Protein AF-A0A3M1FEC6-F1 (afdb_monomer_li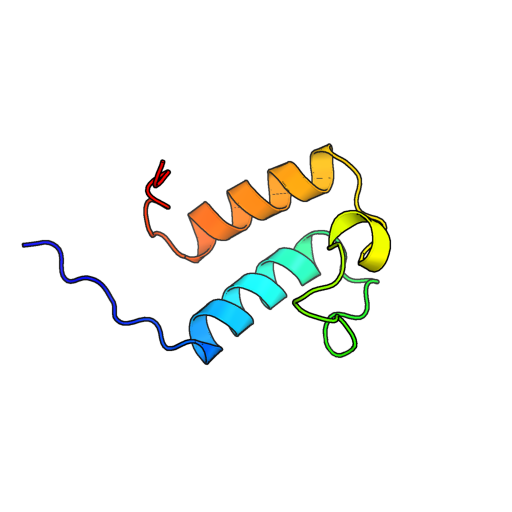te)

Foldseek 3Di:
DPPPPPQDPVNLLVQLVVLLCVLQVVADPVPDDPPDDCCVRSVDDPVSVVSSVVSSCVSVVDPPPPDD

Structure (mmCIF, N/CA/C/O backbone):
data_AF-A0A3M1FEC6-F1
#
_entry.id   AF-A0A3M1FEC6-F1
#
loop_
_atom_site.group_PDB
_atom_site.id
_atom_site.type_symbol
_atom_site.label_atom_id
_atom_site.label_alt_id
_atom_site.label_comp_id
_atom_site.label_asym_id
_atom_site.label_entity_id
_atom_site.label_seq_id
_atom_site.pdbx_PDB_ins_code
_atom_site.Cartn_x
_atom_site.Cartn_y
_atom_site.Cartn_z
_atom_site.occupancy
_atom_site.B_iso_or_equiv
_atom_site.auth_seq_id
_atom_site.auth_comp_id
_atom_site.auth_asym_id
_atom_site.auth_atom_id
_atom_site.pdbx_PDB_model_num
ATOM 1 N N . MET A 1 1 ? -16.674 -8.801 22.609 1.00 39.94 1 MET A N 1
ATOM 2 C CA . MET A 1 1 ? -16.935 -9.475 21.319 1.00 39.94 1 MET A CA 1
ATOM 3 C C . MET A 1 1 ? -16.626 -8.469 20.226 1.00 39.94 1 MET A C 1
ATOM 5 O O . MET A 1 1 ? -17.516 -7.724 19.845 1.00 39.94 1 MET A O 1
ATOM 9 N N . GLN A 1 2 ? -15.367 -8.358 19.802 1.00 37.78 2 GLN A N 1
ATOM 10 C CA . GLN A 1 2 ? -15.069 -7.608 18.583 1.00 37.78 2 GLN A CA 1
ATOM 11 C C . GLN A 1 2 ? -15.333 -8.551 17.415 1.00 37.78 2 GLN A C 1
ATOM 13 O O . GLN A 1 2 ? -14.787 -9.653 17.362 1.00 37.78 2 GLN A O 1
ATOM 18 N N . ALA A 1 3 ? -16.286 -8.166 16.569 1.00 39.22 3 ALA A N 1
ATOM 19 C CA . ALA A 1 3 ? -16.562 -8.844 15.320 1.00 39.22 3 ALA A CA 1
ATOM 20 C C . ALA A 1 3 ? -15.282 -8.770 14.487 1.00 39.22 3 ALA A C 1
ATOM 22 O O . ALA A 1 3 ? -14.890 -7.689 14.058 1.00 39.22 3 ALA A O 1
ATOM 23 N N . VAL A 1 4 ? -14.601 -9.902 14.318 1.00 51.84 4 VAL A N 1
ATOM 24 C CA . VAL A 1 4 ? -13.510 -10.002 13.353 1.00 51.84 4 VAL A CA 1
ATOM 25 C C . VAL A 1 4 ? -14.173 -9.791 12.000 1.00 51.84 4 VAL A C 1
ATOM 27 O O . VAL A 1 4 ? -14.920 -10.655 11.534 1.00 51.84 4 VAL A O 1
ATOM 30 N N . GLN A 1 5 ? -14.004 -8.598 11.429 1.00 55.50 5 GLN A N 1
ATOM 31 C CA . GLN A 1 5 ? -14.468 -8.321 10.080 1.00 55.50 5 GLN A CA 1
ATOM 32 C C . GLN A 1 5 ? -13.822 -9.381 9.192 1.00 55.50 5 GLN A C 1
ATOM 34 O O . GL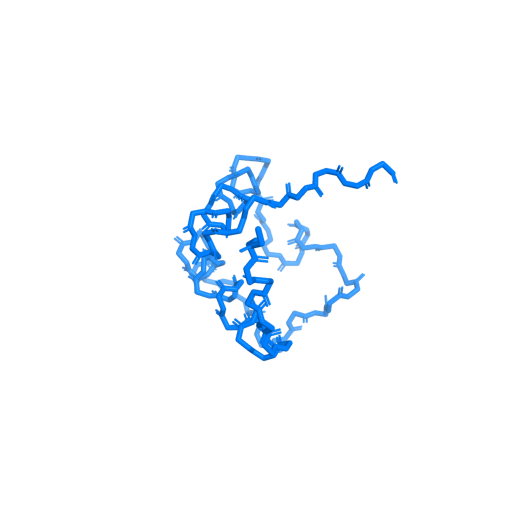N A 1 5 ? -12.600 -9.501 9.145 1.00 55.50 5 GLN A O 1
ATOM 39 N N . THR A 1 6 ? -14.638 -10.237 8.581 1.00 53.69 6 THR A N 1
ATOM 40 C CA . THR A 1 6 ? -14.137 -11.256 7.660 1.00 53.69 6 THR A CA 1
ATOM 41 C C . THR A 1 6 ? -13.809 -10.532 6.362 1.00 53.69 6 THR A C 1
ATOM 43 O O . THR A 1 6 ? -14.604 -10.565 5.428 1.00 53.69 6 THR A O 1
ATOM 46 N N . LEU A 1 7 ? -12.687 -9.802 6.333 1.00 61.66 7 LEU A N 1
ATOM 47 C CA . LEU A 1 7 ? -12.196 -9.230 5.087 1.00 61.66 7 LEU A CA 1
ATOM 48 C C . LEU A 1 7 ? -11.926 -10.392 4.137 1.00 61.66 7 LEU A C 1
ATOM 50 O O . LEU A 1 7 ? -11.182 -11.327 4.453 1.00 61.66 7 LEU A O 1
ATOM 54 N N . SER A 1 8 ? -12.568 -10.338 2.975 1.00 70.81 8 SER A N 1
ATOM 55 C CA . SER A 1 8 ? -12.256 -11.269 1.900 1.00 70.81 8 SER A CA 1
ATOM 56 C C . SER A 1 8 ? -10.824 -11.013 1.441 1.00 70.81 8 SER A C 1
ATOM 58 O O . SER A 1 8 ? -10.351 -9.877 1.461 1.00 70.81 8 SER A O 1
ATOM 60 N N . ARG A 1 9 ? -10.118 -12.068 1.021 1.00 72.44 9 ARG A N 1
ATOM 61 C CA . ARG A 1 9 ? -8.729 -11.964 0.541 1.00 72.44 9 ARG A CA 1
ATOM 62 C C . ARG A 1 9 ? -8.578 -10.887 -0.541 1.00 72.44 9 ARG A C 1
ATOM 64 O O . ARG A 1 9 ? -7.549 -10.226 -0.587 1.00 72.44 9 ARG A O 1
ATOM 71 N N . ASP A 1 10 ? -9.597 -10.715 -1.376 1.00 75.81 10 ASP A N 1
ATOM 72 C CA . ASP A 1 10 ? -9.641 -9.699 -2.425 1.00 75.81 10 ASP A CA 1
ATOM 73 C C . ASP A 1 10 ? -9.764 -8.272 -1.884 1.00 75.81 10 ASP A C 1
ATOM 75 O O . ASP A 1 10 ? -9.085 -7.393 -2.398 1.00 75.81 10 ASP A O 1
ATOM 79 N N . GLU A 1 11 ? -10.534 -8.041 -0.816 1.00 72.75 11 GLU A N 1
ATOM 80 C CA . GLU A 1 11 ? -10.594 -6.719 -0.171 1.00 72.75 1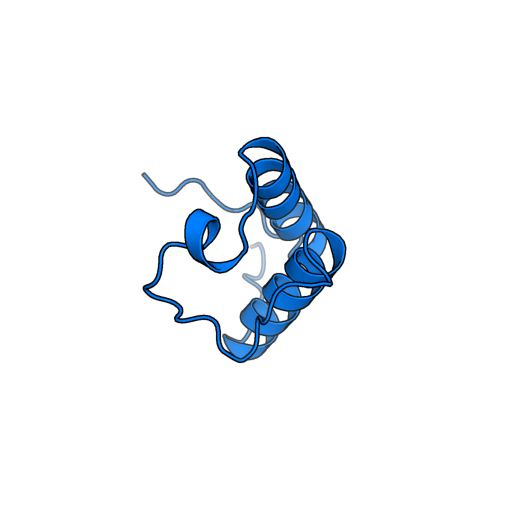1 GLU A CA 1
ATOM 81 C C . GLU A 1 11 ? -9.269 -6.376 0.498 1.00 72.75 11 GLU A C 1
ATOM 83 O O . GLU A 1 11 ? -8.748 -5.284 0.317 1.00 72.75 11 GLU A O 1
ATOM 88 N N . LEU A 1 12 ? -8.669 -7.346 1.189 1.00 74.69 12 LEU A N 1
ATOM 89 C CA . LEU A 1 12 ? -7.347 -7.187 1.794 1.00 74.69 12 LEU A CA 1
ATOM 90 C C . LEU A 1 12 ? -6.289 -6.867 0.732 1.00 74.69 12 LEU A C 1
ATOM 92 O O . LEU A 1 12 ? -5.471 -5.973 0.921 1.00 74.69 12 LEU A O 1
ATOM 96 N N . ARG A 1 13 ? -6.333 -7.566 -0.408 1.00 76.81 13 ARG A N 1
ATOM 97 C CA . ARG A 1 13 ? -5.445 -7.297 -1.542 1.00 76.81 13 ARG A CA 1
ATOM 98 C C . ARG A 1 13 ? -5.693 -5.907 -2.125 1.00 76.81 13 ARG A C 1
ATOM 100 O O . ARG A 1 13 ? -4.727 -5.204 -2.373 1.00 76.81 13 ARG A O 1
ATOM 107 N N . GLN A 1 14 ? -6.947 -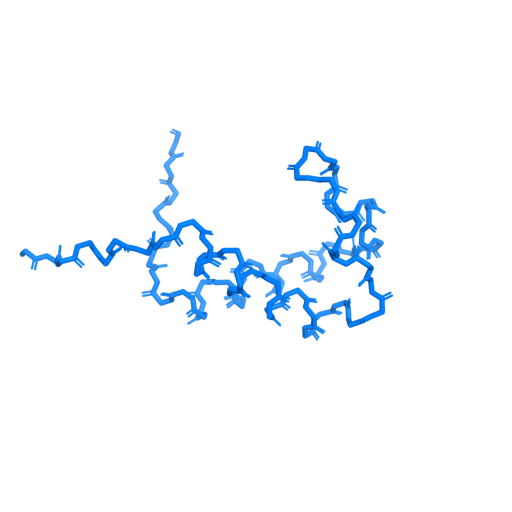5.510 -2.329 1.00 79.25 14 GLN A N 1
ATOM 108 C CA . GLN A 1 14 ? -7.295 -4.180 -2.835 1.00 79.25 14 GLN A CA 1
ATOM 109 C C . GLN A 1 14 ? -6.784 -3.077 -1.908 1.00 79.25 14 GLN A C 1
ATOM 111 O O . GLN A 1 14 ? -6.138 -2.157 -2.386 1.00 79.25 14 GLN A O 1
ATOM 116 N N . THR A 1 15 ? -6.975 -3.203 -0.594 1.00 79.69 15 THR A N 1
ATOM 117 C CA . THR A 1 15 ? -6.441 -2.233 0.371 1.00 79.69 15 THR A CA 1
ATOM 118 C C . THR A 1 15 ? -4.917 -2.171 0.335 1.00 79.69 15 THR A C 1
ATOM 120 O O . THR A 1 15 ? -4.349 -1.087 0.383 1.00 79.69 15 THR A O 1
ATOM 123 N N . VAL A 1 16 ? -4.240 -3.320 0.222 1.00 78.69 16 VAL A N 1
ATOM 124 C CA . VAL A 1 16 ? -2.776 -3.351 0.104 1.00 78.69 16 VAL A CA 1
ATOM 125 C C . VAL A 1 16 ? -2.305 -2.649 -1.162 1.00 78.69 16 VAL A C 1
ATOM 127 O O . VAL A 1 16 ? -1.365 -1.865 -1.090 1.00 78.69 16 VAL A O 1
ATOM 130 N N . LEU A 1 17 ? -2.971 -2.894 -2.290 1.00 79.94 17 LEU A N 1
ATOM 131 C CA . LEU A 1 17 ? -2.673 -2.242 -3.562 1.00 79.94 17 LEU A CA 1
ATOM 132 C C . LEU A 1 17 ? -2.882 -0.723 -3.492 1.00 79.94 17 LEU A C 1
ATOM 134 O O . LEU A 1 17 ? -2.027 0.009 -3.960 1.00 79.94 17 LEU A O 1
ATOM 138 N N . ASP A 1 18 ? -3.951 -0.255 -2.848 1.00 83.62 18 ASP A N 1
ATOM 139 C CA . ASP A 1 18 ? -4.279 1.175 -2.720 1.00 83.62 18 ASP A CA 1
ATOM 140 C C . ASP A 1 18 ? -3.211 1.949 -1.914 1.00 83.62 18 ASP A C 1
ATOM 142 O O . ASP A 1 18 ? -2.741 3.024 -2.304 1.00 83.62 18 ASP A O 1
ATOM 146 N N . VAL A 1 19 ? -2.740 1.357 -0.808 1.00 83.31 19 VAL A N 1
ATOM 147 C CA . VAL A 1 19 ? -1.642 1.930 -0.008 1.00 83.31 19 VAL A CA 1
ATOM 148 C C . VAL A 1 19 ? -0.322 1.875 -0.773 1.00 83.31 19 VAL A C 1
ATOM 150 O O . VAL A 1 19 ? 0.447 2.836 -0.758 1.00 83.31 19 VAL A O 1
ATOM 153 N N . LEU A 1 20 ? -0.056 0.758 -1.448 1.00 79.94 20 LEU A N 1
ATOM 154 C CA . LEU A 1 20 ? 1.127 0.587 -2.280 1.00 79.94 20 LEU A CA 1
ATOM 155 C C . LEU A 1 20 ? 1.184 1.629 -3.406 1.00 79.94 20 LEU A C 1
ATOM 157 O O . LEU A 1 20 ? 2.227 2.248 -3.591 1.00 79.94 20 LEU A O 1
ATOM 161 N N . GLU A 1 21 ? 0.070 1.888 -4.088 1.00 83.31 21 GLU A N 1
ATOM 162 C CA . GLU A 1 21 ? -0.049 2.886 -5.158 1.00 83.31 21 GLU A CA 1
ATOM 163 C C . GLU A 1 21 ? 0.176 4.316 -4.645 1.00 83.31 21 GLU A C 1
ATOM 165 O O . GLU A 1 21 ? 0.676 5.170 -5.368 1.00 83.31 21 GLU A O 1
ATOM 170 N N . THR A 1 22 ? -0.102 4.581 -3.367 1.00 82.75 22 THR A N 1
ATOM 171 C CA . THR A 1 22 ? 0.196 5.880 -2.741 1.00 82.75 22 THR A CA 1
ATOM 172 C C . THR A 1 22 ? 1.700 6.101 -2.529 1.00 82.75 22 THR A C 1
ATOM 174 O O . THR A 1 22 ? 2.165 7.241 -2.564 1.00 82.75 22 THR A O 1
ATOM 177 N N . ILE A 1 23 ? 2.460 5.030 -2.291 1.00 82.19 23 ILE A N 1
ATOM 178 C CA . ILE A 1 23 ? 3.894 5.091 -1.965 1.00 82.19 23 ILE A CA 1
ATOM 179 C C . ILE A 1 23 ? 4.762 4.909 -3.209 1.00 82.19 23 ILE A C 1
ATOM 181 O O . ILE A 1 23 ? 5.718 5.651 -3.402 1.00 82.19 23 ILE A O 1
ATOM 185 N N . ALA A 1 24 ? 4.410 3.946 -4.058 1.00 78.50 24 ALA A N 1
ATOM 186 C CA . ALA A 1 24 ? 5.123 3.610 -5.282 1.00 78.50 24 ALA A CA 1
ATOM 187 C C . ALA A 1 24 ? 4.157 3.569 -6.485 1.00 78.50 24 ALA A C 1
ATOM 189 O O . ALA A 1 24 ? 4.012 2.524 -7.111 1.00 78.50 24 ALA A O 1
ATOM 190 N N . PRO A 1 25 ? 3.493 4.683 -6.851 1.00 77.19 25 PRO A N 1
ATOM 191 C CA . PRO A 1 25 ? 2.511 4.719 -7.951 1.00 77.19 25 PRO A CA 1
ATOM 192 C C . PRO A 1 25 ? 3.080 4.267 -9.304 1.00 77.19 25 PRO A C 1
ATOM 194 O O . PRO A 1 25 ? 2.345 3.893 -10.213 1.00 77.19 25 PRO A O 1
ATOM 197 N N . GLU A 1 26 ? 4.397 4.348 -9.453 1.00 78.06 26 GLU A N 1
ATOM 198 C CA . GLU A 1 26 ? 5.151 3.938 -10.634 1.00 78.06 26 GLU A CA 1
ATOM 199 C C . GLU A 1 26 ? 5.525 2.448 -10.669 1.00 78.06 26 GLU A C 1
ATOM 201 O O . GLU A 1 26 ? 6.036 1.979 -11.688 1.00 78.06 26 GLU A O 1
ATOM 206 N N . ALA A 1 27 ? 5.252 1.694 -9.601 1.00 73.31 27 ALA A N 1
ATOM 207 C CA . ALA A 1 27 ? 5.533 0.268 -9.537 1.00 73.31 27 ALA A CA 1
ATOM 208 C C . ALA A 1 27 ? 4.387 -0.581 -10.116 1.00 73.31 27 ALA A C 1
ATOM 210 O O . ALA A 1 27 ? 3.204 -0.265 -9.987 1.00 73.31 27 ALA A O 1
ATOM 211 N N . ASP A 1 28 ? 4.744 -1.694 -10.761 1.00 73.88 28 ASP A N 1
ATOM 212 C CA . ASP A 1 28 ? 3.778 -2.580 -11.412 1.00 73.88 28 ASP A CA 1
ATOM 213 C C . ASP A 1 28 ? 3.248 -3.624 -10.420 1.00 73.88 28 ASP A C 1
ATOM 215 O O . ASP A 1 28 ? 3.837 -4.686 -10.201 1.00 73.88 28 ASP A O 1
ATOM 219 N N . PHE A 1 29 ? 2.133 -3.294 -9.768 1.00 73.00 29 PHE A N 1
ATOM 220 C CA . PHE A 1 29 ? 1.547 -4.153 -8.740 1.00 73.00 29 PHE A CA 1
ATOM 221 C C . PHE A 1 29 ? 0.768 -5.354 -9.290 1.00 73.00 29 PHE A C 1
ATOM 223 O O . PHE A 1 29 ? 0.562 -6.329 -8.566 1.00 73.00 29 PHE A O 1
ATOM 230 N N . ASP A 1 30 ? 0.332 -5.294 -10.551 1.00 71.75 30 ASP A N 1
ATOM 231 C CA . ASP A 1 30 ? -0.417 -6.374 -11.206 1.00 71.75 30 ASP A CA 1
ATOM 232 C C . ASP A 1 30 ? 0.530 -7.514 -11.625 1.00 71.75 30 ASP A C 1
ATOM 234 O O . ASP A 1 30 ? 0.173 -8.693 -11.558 1.00 71.75 30 ASP A O 1
ATOM 238 N N . ALA A 1 31 ? 1.779 -7.172 -11.967 1.00 71.44 31 ALA A N 1
ATOM 239 C CA . ALA A 1 31 ? 2.861 -8.118 -12.235 1.00 71.44 31 ALA A CA 1
ATOM 240 C C . ALA A 1 31 ? 3.648 -8.557 -10.981 1.00 71.44 31 ALA A C 1
ATOM 242 O O . ALA A 1 31 ? 4.577 -9.364 -11.095 1.00 71.44 31 ALA A O 1
ATOM 243 N N . LEU A 1 32 ? 3.300 -8.049 -9.794 1.00 72.62 32 LEU A N 1
ATOM 244 C CA . LEU A 1 32 ? 4.029 -8.334 -8.561 1.00 72.62 32 LEU A CA 1
ATOM 245 C C . LEU A 1 32 ? 3.810 -9.784 -8.109 1.00 72.62 32 LEU A C 1
ATOM 247 O O . LEU A 1 32 ? 2.690 -10.198 -7.796 1.00 72.62 32 LEU A O 1
ATOM 251 N N . ASP A 1 33 ? 4.888 -10.566 -8.021 1.00 73.69 33 ASP A N 1
ATOM 252 C CA . ASP A 1 33 ? 4.798 -11.915 -7.463 1.00 73.69 33 ASP A CA 1
ATOM 253 C C . ASP A 1 33 ? 4.617 -11.823 -5.935 1.00 73.69 33 ASP A C 1
ATOM 255 O O . ASP A 1 33 ? 5.456 -11.235 -5.251 1.00 73.69 33 ASP A O 1
ATOM 259 N N . PRO A 1 34 ? 3.562 -12.424 -5.357 1.00 70.12 34 PRO A N 1
ATOM 260 C CA . PRO A 1 34 ? 3.326 -12.386 -3.915 1.00 70.12 34 PRO A CA 1
ATOM 261 C C . PRO A 1 34 ? 4.385 -13.138 -3.088 1.00 70.12 34 PRO A C 1
ATOM 263 O O . PRO A 1 34 ? 4.361 -13.052 -1.862 1.00 70.12 34 PRO A O 1
ATOM 266 N N . ASN A 1 35 ? 5.276 -13.900 -3.728 1.00 75.38 35 ASN A N 1
ATOM 267 C CA . ASN A 1 35 ? 6.418 -14.567 -3.105 1.00 75.38 35 ASN A CA 1
ATOM 268 C C . ASN A 1 35 ? 7.750 -13.862 -3.397 1.00 75.38 35 ASN A C 1
ATOM 270 O O . ASN A 1 35 ? 8.773 -14.282 -2.853 1.00 75.38 35 ASN A O 1
ATOM 274 N N . ALA A 1 36 ? 7.766 -12.851 -4.271 1.00 78.44 36 ALA A N 1
ATOM 275 C CA . ALA A 1 36 ? 8.956 -12.044 -4.493 1.00 78.44 36 ALA A CA 1
ATOM 276 C C . ALA A 1 36 ? 9.163 -11.065 -3.337 1.00 78.44 36 ALA A C 1
ATOM 278 O O . ALA A 1 36 ? 8.228 -10.688 -2.624 1.00 78.44 36 ALA A O 1
ATOM 279 N N . ASP A 1 37 ? 10.414 -10.649 -3.155 1.00 79.94 37 ASP A N 1
ATOM 280 C CA . ASP A 1 37 ? 10.731 -9.605 -2.198 1.00 79.94 37 ASP A CA 1
ATOM 281 C C . ASP A 1 37 ? 10.122 -8.283 -2.681 1.00 79.94 37 ASP A C 1
ATOM 283 O O . ASP A 1 37 ? 10.505 -7.743 -3.719 1.00 79.94 37 ASP A O 1
ATOM 287 N N . MET A 1 38 ? 9.143 -7.773 -1.931 1.00 77.00 38 MET A N 1
ATOM 288 C CA . MET A 1 38 ? 8.452 -6.532 -2.278 1.00 77.00 38 MET A CA 1
ATOM 289 C C . MET A 1 38 ? 9.401 -5.332 -2.333 1.00 77.00 38 MET A C 1
ATOM 291 O O . MET A 1 38 ? 9.123 -4.395 -3.071 1.00 77.00 38 MET A O 1
ATOM 295 N N . ARG A 1 39 ? 10.512 -5.335 -1.582 1.00 79.00 39 ARG A N 1
ATOM 296 C CA . ARG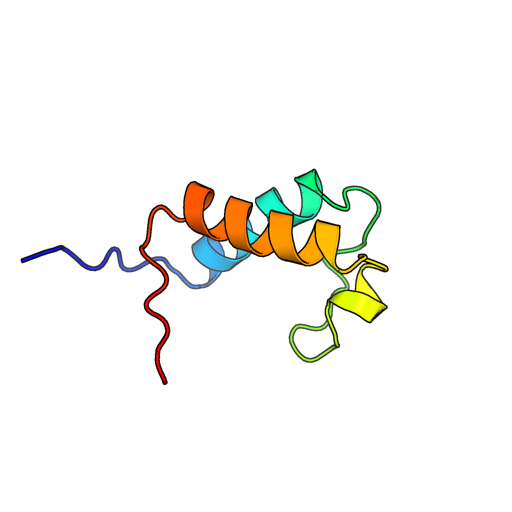 A 1 39 ? 11.458 -4.215 -1.597 1.00 79.00 39 ARG A CA 1
ATOM 297 C C . ARG A 1 39 ? 12.249 -4.168 -2.889 1.00 79.00 39 ARG A C 1
ATOM 299 O O . ARG A 1 39 ? 12.392 -3.094 -3.455 1.00 79.00 39 ARG A O 1
ATOM 306 N N . GLU A 1 40 ? 12.710 -5.319 -3.373 1.00 81.38 40 GLU A N 1
ATOM 307 C CA . GLU A 1 40 ? 13.362 -5.393 -4.685 1.00 81.38 40 GLU A CA 1
ATOM 308 C C . GLU A 1 40 ? 12.376 -5.160 -5.830 1.00 81.38 40 GLU A C 1
ATOM 310 O O . GLU A 1 40 ? 12.692 -4.442 -6.771 1.00 81.38 40 GLU A O 1
ATOM 315 N N . ALA A 1 41 ? 11.181 -5.748 -5.758 1.00 79.75 41 ALA A N 1
ATOM 316 C CA . ALA A 1 41 ? 10.220 -5.690 -6.855 1.00 79.75 41 ALA A CA 1
ATOM 317 C C . ALA A 1 41 ? 9.590 -4.299 -7.044 1.00 79.75 41 ALA A C 1
ATOM 319 O O . ALA A 1 41 ? 9.255 -3.930 -8.165 1.00 79.75 41 ALA A O 1
ATOM 320 N N . LEU A 1 42 ? 9.430 -3.541 -5.957 1.00 79.00 42 LEU A N 1
ATOM 321 C CA . LEU A 1 42 ? 8.870 -2.188 -5.978 1.00 79.00 42 LEU A CA 1
ATOM 322 C C . LEU A 1 42 ? 9.945 -1.098 -5.906 1.00 79.00 42 LEU A C 1
ATOM 324 O O . LEU A 1 42 ? 9.604 0.078 -5.849 1.00 79.00 42 LEU A O 1
ATOM 328 N N . GLU A 1 43 ? 11.220 -1.490 -5.841 1.00 81.69 43 GLU A N 1
ATOM 329 C CA . GLU A 1 43 ? 12.364 -0.593 -5.635 1.00 81.69 43 GLU A CA 1
ATOM 330 C C . GLU A 1 43 ? 12.173 0.368 -4.438 1.00 81.69 43 GLU A C 1
ATOM 332 O O . GLU A 1 43 ? 12.655 1.498 -4.445 1.00 81.69 43 GLU A O 1
ATOM 337 N N . ILE A 1 44 ? 11.461 -0.083 -3.394 1.00 81.56 44 ILE A N 1
ATOM 338 C CA . ILE A 1 44 ? 11.128 0.739 -2.222 1.00 81.56 44 ILE A CA 1
ATOM 339 C C . ILE A 1 44 ? 12.259 0.755 -1.194 1.00 81.56 44 ILE A C 1
ATOM 341 O O . ILE A 1 44 ? 12.820 -0.277 -0.807 1.00 81.56 44 ILE A O 1
ATOM 345 N N . ASP A 1 45 ? 12.521 1.941 -0.655 1.00 83.94 45 ASP A N 1
ATOM 346 C CA . ASP A 1 45 ? 13.470 2.121 0.432 1.00 83.94 45 ASP A CA 1
ATOM 347 C C . ASP A 1 45 ? 12.888 1.675 1.787 1.00 83.94 45 ASP A C 1
ATOM 349 O O . ASP A 1 45 ? 11.690 1.440 1.976 1.00 83.94 45 ASP A O 1
ATOM 353 N N . SER A 1 46 ? 13.745 1.583 2.809 1.00 83.25 46 SER A N 1
ATOM 354 C CA . SER A 1 46 ? 13.328 1.218 4.172 1.00 83.25 46 SER A CA 1
ATOM 355 C C . SER A 1 46 ? 12.278 2.156 4.779 1.00 83.25 46 SER A C 1
ATOM 357 O O . SER A 1 46 ? 11.533 1.728 5.660 1.00 83.25 46 SER A O 1
ATOM 359 N N . PHE A 1 47 ? 12.233 3.414 4.334 1.00 85.12 47 PHE A N 1
ATOM 360 C CA . PHE A 1 47 ? 11.234 4.390 4.773 1.00 85.12 47 PHE A CA 1
ATOM 361 C C . PHE A 1 47 ? 9.888 4.186 4.076 1.00 85.12 47 PHE A C 1
ATOM 363 O O . PHE A 1 47 ? 8.861 4.212 4.751 1.00 85.12 47 PHE A O 1
ATOM 370 N N . ASP A 1 48 ? 9.891 3.899 2.776 1.00 83.19 48 ASP A N 1
ATOM 371 C CA . ASP A 1 48 ? 8.680 3.588 2.012 1.00 83.19 48 ASP A CA 1
ATOM 372 C C . ASP A 1 48 ? 8.011 2.316 2.516 1.00 83.19 48 ASP A C 1
ATOM 374 O O . ASP A 1 48 ? 6.806 2.296 2.751 1.00 83.19 48 ASP A O 1
ATOM 378 N N . PHE A 1 49 ? 8.798 1.287 2.833 1.00 82.44 49 PHE A N 1
ATOM 379 C CA . PHE A 1 49 ? 8.263 0.086 3.468 1.00 82.44 49 PHE A CA 1
ATOM 380 C C . PHE A 1 49 ? 7.619 0.374 4.835 1.00 82.44 49 PHE A C 1
ATOM 382 O O . PHE A 1 49 ? 6.600 -0.220 5.184 1.00 82.44 49 PHE A O 1
ATOM 389 N N . LEU A 1 50 ? 8.198 1.275 5.637 1.00 85.94 50 LEU A N 1
ATOM 390 C CA . LEU A 1 50 ? 7.620 1.635 6.933 1.00 85.94 50 LEU A CA 1
ATOM 391 C C . LEU A 1 50 ? 6.288 2.374 6.747 1.00 85.94 50 LEU A C 1
ATOM 393 O O . LEU A 1 50 ? 5.305 2.037 7.403 1.00 85.94 50 LEU A O 1
ATOM 397 N N . ASN A 1 51 ? 6.249 3.334 5.821 1.00 84.19 51 ASN A N 1
ATOM 398 C CA . ASN A 1 51 ? 5.028 4.049 5.459 1.00 84.19 51 ASN A CA 1
ATOM 399 C C . ASN A 1 51 ? 3.965 3.099 4.897 1.00 84.19 51 ASN A C 1
ATOM 401 O O . ASN A 1 51 ? 2.788 3.285 5.186 1.00 84.19 51 ASN A O 1
ATOM 405 N N . LEU A 1 52 ? 4.366 2.047 4.176 1.00 81.94 52 LEU A N 1
ATOM 406 C CA . LEU A 1 52 ? 3.460 1.017 3.670 1.00 81.94 52 LEU A CA 1
ATOM 407 C C . LEU A 1 52 ? 2.783 0.278 4.820 1.00 8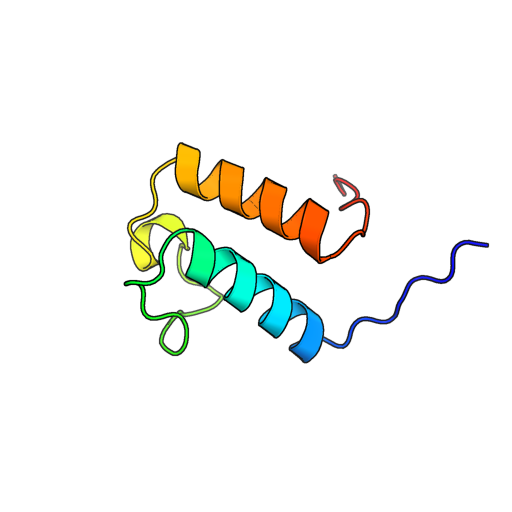1.94 52 LEU A C 1
ATOM 409 O O . LEU A 1 52 ? 1.565 0.142 4.834 1.00 81.94 52 LEU A O 1
ATOM 413 N N . VAL A 1 53 ? 3.556 -0.173 5.808 1.00 79.56 53 VAL A N 1
ATOM 414 C CA . VAL A 1 53 ? 3.015 -0.864 6.987 1.00 79.56 53 VAL A CA 1
ATOM 415 C C . VAL A 1 53 ? 2.097 0.056 7.796 1.00 79.56 53 VAL A C 1
ATOM 417 O O . VAL A 1 53 ? 1.053 -0.390 8.268 1.00 79.56 53 VAL A O 1
ATOM 420 N N . ILE A 1 54 ? 2.455 1.336 7.928 1.00 83.19 54 ILE A N 1
ATOM 421 C CA . ILE A 1 54 ? 1.633 2.341 8.616 1.00 83.19 54 ILE A CA 1
ATOM 422 C C . ILE A 1 54 ? 0.322 2.569 7.854 1.00 83.19 54 ILE A C 1
ATOM 424 O O . ILE A 1 54 ? -0.746 2.430 8.442 1.00 83.19 54 ILE A O 1
ATOM 428 N N . GLY A 1 55 ? 0.388 2.822 6.545 1.00 82.12 55 GLY A N 1
ATOM 429 C CA . GLY A 1 55 ? -0.787 3.040 5.704 1.00 82.12 55 GLY A CA 1
ATOM 430 C C . GLY A 1 55 ? -1.694 1.814 5.633 1.00 82.12 55 GLY A C 1
ATOM 431 O O . GLY A 1 55 ? -2.909 1.950 5.687 1.00 82.12 55 GLY A O 1
ATOM 432 N N . LEU A 1 56 ? -1.127 0.604 5.615 1.00 78.25 56 LEU A N 1
ATOM 433 C CA . LEU A 1 56 ? -1.878 -0.648 5.723 1.00 78.25 56 LEU A CA 1
ATOM 434 C C . LEU A 1 56 ? -2.617 -0.754 7.054 1.00 78.25 56 LEU A C 1
ATOM 436 O O . LEU A 1 56 ? -3.782 -1.143 7.073 1.00 78.25 56 LEU A O 1
ATOM 440 N N . ASN A 1 57 ? -1.954 -0.413 8.160 1.00 75.88 57 ASN A N 1
ATOM 441 C CA . ASN A 1 57 ? -2.554 -0.428 9.491 1.00 75.88 57 ASN A CA 1
ATOM 442 C C . ASN A 1 57 ? -3.714 0.582 9.584 1.00 75.88 57 ASN A C 1
ATOM 444 O O . ASN A 1 57 ? -4.805 0.228 10.030 1.00 75.88 57 ASN A O 1
ATOM 448 N N . GLU A 1 58 ? -3.515 1.799 9.069 1.00 77.38 58 GLU A N 1
ATOM 449 C CA . GLU A 1 58 ? -4.543 2.844 9.022 1.00 77.38 58 GLU A CA 1
ATOM 450 C C . GLU A 1 58 ? -5.713 2.489 8.089 1.00 77.38 58 GLU A C 1
ATOM 452 O O . GLU A 1 58 ? -6.871 2.683 8.462 1.00 77.38 58 GLU A O 1
ATOM 457 N N . ALA A 1 59 ? -5.437 1.937 6.903 1.00 72.88 59 ALA A N 1
ATOM 458 C CA . ALA A 1 59 ? -6.447 1.629 5.891 1.00 72.88 59 ALA A CA 1
ATOM 459 C C . ALA A 1 59 ? -7.268 0.377 6.225 1.00 72.88 59 ALA A C 1
ATOM 461 O O . ALA A 1 59 ? -8.480 0.352 6.012 1.00 72.88 59 ALA A O 1
ATOM 462 N N . LEU A 1 60 ? -6.633 -0.661 6.777 1.00 68.44 60 LEU A N 1
ATOM 463 C CA . LEU A 1 60 ? -7.345 -1.849 7.245 1.00 68.44 60 LEU A CA 1
ATOM 464 C C . LEU A 1 60 ? -8.100 -1.546 8.547 1.00 68.44 60 LEU A C 1
ATOM 466 O O . LEU A 1 60 ? -9.123 -2.176 8.819 1.00 68.44 60 LEU A O 1
ATOM 470 N N . GLY A 1 61 ? -7.621 -0.595 9.361 1.00 60.91 61 GLY A N 1
ATOM 471 C CA . GLY A 1 61 ? -8.220 -0.268 10.660 1.00 60.91 61 GLY A CA 1
ATOM 472 C C . GLY A 1 61 ? -8.265 -1.470 11.611 1.00 60.91 61 GLY A C 1
ATOM 473 O O . GLY A 1 61 ? -9.015 -1.478 12.589 1.00 60.91 61 GLY A O 1
ATOM 474 N N . VAL A 1 62 ? -7.499 -2.514 11.289 1.00 56.12 62 VAL A N 1
ATOM 475 C CA . VAL A 1 62 ? -7.329 -3.720 12.084 1.00 56.12 62 VAL A CA 1
ATOM 476 C C . VAL A 1 62 ? -6.004 -3.537 12.802 1.00 56.12 62 VAL A C 1
ATOM 478 O O . VAL A 1 62 ? -4.982 -3.359 12.144 1.00 56.12 62 VAL A O 1
ATOM 481 N N . GLU A 1 63 ? -6.007 -3.589 14.137 1.00 47.19 63 GLU A N 1
ATOM 482 C CA . GLU A 1 63 ? -4.774 -3.803 14.897 1.00 47.19 63 GLU A CA 1
ATOM 483 C C . GLU A 1 63 ? -4.135 -5.072 14.327 1.00 47.19 63 GLU A C 1
ATOM 485 O O . GLU A 1 63 ? -4.639 -6.163 14.591 1.00 47.19 63 GLU A O 1
ATOM 490 N N . ILE A 1 64 ? -3.105 -4.937 13.477 1.00 54.03 64 ILE A N 1
ATOM 491 C CA . ILE A 1 64 ? -2.309 -6.071 13.005 1.00 54.03 64 ILE A CA 1
ATOM 492 C C . ILE A 1 64 ? -1.685 -6.632 14.279 1.00 54.03 64 ILE A C 1
ATOM 494 O O . ILE A 1 64 ? -0.771 -6.005 14.818 1.00 54.03 64 ILE A O 1
ATOM 498 N N . PRO A 1 65 ? -2.193 -7.749 14.828 1.00 44.09 65 PRO A N 1
ATOM 499 C CA . PRO A 1 65 ? -1.599 -8.293 16.023 1.00 44.09 65 PRO A CA 1
ATOM 500 C C . PRO A 1 65 ? -0.266 -8.861 15.556 1.00 44.09 65 PRO A C 1
ATOM 502 O O . PRO A 1 65 ? -0.252 -9.744 14.694 1.00 44.09 65 PRO A O 1
ATOM 505 N N . GLU A 1 66 ? 0.842 -8.347 16.088 1.00 37.06 66 GLU A N 1
ATOM 506 C CA . GLU A 1 66 ? 2.117 -9.054 16.023 1.00 37.06 66 GLU A CA 1
ATOM 507 C C . GLU A 1 66 ? 1.856 -10.464 16.554 1.00 37.06 66 GLU A C 1
ATOM 509 O O . GLU A 1 66 ? 1.595 -10.671 17.741 1.00 37.06 66 GLU A O 1
ATOM 514 N N . LYS A 1 67 ? 1.796 -11.434 15.645 1.00 41.31 67 LYS A N 1
ATOM 515 C CA . LYS A 1 67 ? 1.704 -12.833 16.013 1.00 41.31 67 LYS A CA 1
ATOM 516 C C . LYS A 1 67 ? 3.120 -13.372 15.915 1.00 41.31 67 LYS A C 1
ATOM 518 O O . LYS A 1 67 ? 3.607 -13.568 14.805 1.00 41.31 67 LYS A O 1
ATOM 523 N N . ASP A 1 68 ? 3.726 -13.494 17.094 1.00 37.22 68 ASP A N 1
ATOM 524 C CA . ASP A 1 68 ? 4.979 -14.206 17.385 1.00 37.22 68 ASP A CA 1
ATOM 525 C C . ASP A 1 68 ? 5.142 -15.476 16.527 1.00 37.22 68 ASP A C 1
ATOM 527 O O . ASP A 1 68 ? 4.140 -16.230 16.383 1.00 37.22 68 ASP A O 1
#

Secondary structure (DSSP, 8-state):
--------HHHHHHHHHHHHHHH-TTS-SSS--TTS-HHHHTT--HHHHHHHHHHHHHHH-S------

Radius of gyration: 12.84 Å; chains: 1; bounding box: 30×20×34 Å

Sequence (68 aa):
MQAVQTLSRDELRQTVLDVLETIAPEADFDALDPNADMREALEIDSFDFLNLVIGLNEALGVEIPEKD

pLDDT: mean 71.59, std 13.81, range [37.06, 85.94]